Protein AF-A0A2S8XA57-F1 (afdb_monomer_lite)

Foldseek 3Di:
DLVVLLVVLVVCVVVVVQQAPLPFPPSVVCNVPSNVVSVLSNVVSVLVVCVVVQPDPDHDPVVVVVNVVVVVVSVVVVVVVVVSCCCRVVVVVVVVPD

pLDDT: mean 76.12, std 11.11, range [45.0, 90.56]

Sequence (98 aa):
MGLALISISFAGVGFQLFAAPPEEPFSGWFADYPMFEALLIAITGVGACIFPFFLKENPNSKLVNTLKYLWIIVGVVFVGFGVLNYFTHIGLIVPTIK

Secondary structure (DSSP, 8-state):
-HHHHHHHHHHHHHTTTT---TTSTTGGGGTT-HHHHHHHHHHHHHHHHHGGGG--SS--HHHHHHHHHHHHHHHHHHHHHHHHHIIIIITTTTTT--

Structure (mmCIF, N/CA/C/O backbone):
data_AF-A0A2S8XA57-F1
#
_entry.id   AF-A0A2S8XA57-F1
#
loop_
_atom_site.group_PDB
_atom_site.id
_atom_site.type_symbol
_atom_site.label_atom_id
_atom_site.label_alt_id
_atom_site.label_comp_id
_atom_site.label_asym_id
_atom_site.label_entity_id
_atom_site.label_seq_id
_atom_site.pdbx_PDB_ins_code
_atom_site.Cartn_x
_atom_site.Cartn_y
_atom_site.Cartn_z
_atom_site.occupancy
_atom_site.B_iso_or_equiv
_atom_site.auth_seq_id
_atom_site.auth_comp_id
_atom_site.auth_asym_id
_atom_site.auth_atom_id
_atom_site.pdbx_PDB_model_num
ATOM 1 N N . MET A 1 1 ? 2.711 -7.139 9.548 1.00 77.06 1 MET A N 1
ATOM 2 C CA . MET A 1 1 ? 2.352 -6.662 8.193 1.00 77.06 1 MET A CA 1
ATOM 3 C C . MET A 1 1 ? 2.508 -5.155 8.024 1.00 77.06 1 MET A C 1
ATOM 5 O O . MET A 1 1 ? 3.241 -4.776 7.128 1.00 77.06 1 MET A O 1
ATOM 9 N N . GLY A 1 2 ? 1.923 -4.294 8.871 1.00 81.50 2 GLY A N 1
ATOM 10 C CA . GLY A 1 2 ? 2.033 -2.832 8.691 1.00 81.50 2 GLY A CA 1
ATOM 11 C C . GLY A 1 2 ? 3.464 -2.279 8.675 1.00 81.50 2 GLY A C 1
ATOM 12 O O . GLY A 1 2 ? 3.841 -1.592 7.733 1.00 81.50 2 GLY A O 1
ATOM 13 N N . LEU A 1 3 ? 4.302 -2.681 9.638 1.00 80.12 3 LEU A N 1
ATOM 14 C CA . LEU A 1 3 ? 5.724 -2.309 9.650 1.00 80.12 3 LEU A CA 1
ATOM 15 C C . LEU A 1 3 ? 6.479 -2.824 8.417 1.00 80.12 3 LEU A C 1
ATOM 17 O O . LEU A 1 3 ? 7.309 -2.107 7.881 1.00 80.12 3 LEU A O 1
ATOM 21 N N . ALA A 1 4 ? 6.150 -4.023 7.925 1.00 82.19 4 ALA A N 1
ATOM 22 C CA . ALA A 1 4 ? 6.770 -4.580 6.722 1.00 82.19 4 ALA A CA 1
ATOM 23 C C . ALA A 1 4 ? 6.421 -3.767 5.463 1.00 82.19 4 ALA A C 1
ATOM 25 O O . ALA A 1 4 ? 7.294 -3.529 4.637 1.00 82.19 4 ALA A O 1
ATOM 26 N N . LEU A 1 5 ? 5.175 -3.292 5.342 1.00 84.81 5 LEU A N 1
ATOM 27 C CA . LEU A 1 5 ? 4.757 -2.404 4.250 1.00 84.81 5 LEU A CA 1
ATOM 28 C C . LEU A 1 5 ? 5.481 -1.054 4.322 1.00 84.81 5 LEU A C 1
ATOM 30 O O . LEU A 1 5 ? 5.978 -0.568 3.311 1.00 84.81 5 LEU A O 1
ATOM 34 N N . ILE A 1 6 ? 5.615 -0.483 5.522 1.00 83.69 6 ILE A N 1
ATOM 35 C CA . ILE A 1 6 ? 6.390 0.748 5.729 1.00 83.69 6 ILE A CA 1
ATOM 36 C C . ILE A 1 6 ? 7.856 0.527 5.323 1.00 83.69 6 ILE A C 1
ATOM 38 O O . ILE A 1 6 ? 8.401 1.313 4.553 1.00 83.69 6 ILE A O 1
ATOM 42 N N . SER A 1 7 ? 8.483 -0.563 5.774 1.00 82.94 7 SER A N 1
ATOM 43 C CA . SER A 1 7 ? 9.862 -0.908 5.407 1.00 82.94 7 SER A CA 1
ATOM 44 C C . SER A 1 7 ? 10.043 -1.110 3.899 1.00 82.94 7 SER A C 1
ATOM 46 O O . SER A 1 7 ? 11.031 -0.632 3.351 1.00 82.94 7 SER A O 1
ATOM 48 N N . ILE A 1 8 ? 9.094 -1.765 3.219 1.00 82.12 8 ILE A N 1
ATOM 49 C CA . ILE A 1 8 ? 9.116 -1.952 1.758 1.00 82.12 8 ILE A CA 1
ATOM 50 C C . ILE A 1 8 ? 8.971 -0.622 1.019 1.00 82.12 8 ILE A C 1
ATOM 52 O O . ILE A 1 8 ? 9.635 -0.431 0.009 1.00 82.12 8 ILE A O 1
ATOM 56 N N . SER A 1 9 ? 8.161 0.314 1.519 1.00 82.88 9 SER A N 1
ATOM 57 C CA . SER A 1 9 ? 8.056 1.652 0.929 1.00 82.88 9 SER A CA 1
ATOM 58 C C . SER A 1 9 ? 9.394 2.400 0.987 1.00 82.88 9 SER A C 1
ATOM 60 O O . SER A 1 9 ? 9.881 2.864 -0.043 1.00 82.88 9 SER A O 1
ATOM 62 N N . PHE A 1 10 ? 10.056 2.428 2.152 1.00 82.06 10 PHE A N 1
ATOM 63 C CA . PHE A 1 10 ? 11.389 3.030 2.278 1.00 82.06 10 PHE A CA 1
ATOM 64 C C . PHE A 1 10 ? 12.438 2.329 1.409 1.00 82.06 10 PHE A C 1
ATOM 66 O O . PHE A 1 10 ? 13.228 2.999 0.745 1.00 82.06 10 PHE A O 1
ATOM 73 N N . ALA A 1 11 ? 12.435 0.995 1.382 1.00 80.50 11 ALA A N 1
ATOM 74 C CA . ALA A 1 11 ? 13.333 0.227 0.528 1.00 80.50 11 ALA A CA 1
ATOM 75 C C . ALA A 1 11 ? 13.070 0.499 -0.960 1.00 80.50 11 ALA A C 1
ATOM 77 O O . ALA A 1 11 ? 14.013 0.662 -1.725 1.00 80.50 11 ALA A O 1
ATOM 78 N N . GLY A 1 12 ? 11.808 0.603 -1.374 1.00 75.62 12 GLY A N 1
ATOM 79 C CA . GLY A 1 12 ? 11.452 0.841 -2.766 1.00 75.62 12 GLY A CA 1
ATOM 80 C C . GLY A 1 12 ? 11.801 2.243 -3.256 1.00 75.62 12 GLY A C 1
ATOM 81 O O . GLY A 1 12 ? 12.194 2.385 -4.409 1.00 75.62 12 GLY A O 1
ATOM 82 N N . VAL A 1 13 ? 11.787 3.255 -2.381 1.00 78.62 13 VAL A N 1
ATOM 83 C CA . VAL A 1 13 ? 12.360 4.575 -2.699 1.00 78.62 13 VAL A CA 1
ATOM 84 C C . VAL A 1 13 ? 13.888 4.511 -2.745 1.00 78.62 13 VAL A C 1
ATOM 86 O O . VAL A 1 13 ? 14.491 4.993 -3.699 1.00 78.62 13 VAL A O 1
ATOM 89 N N . GLY A 1 14 ? 14.523 3.904 -1.736 1.00 76.38 14 GLY A N 1
ATOM 90 C CA . GLY A 1 14 ? 15.984 3.875 -1.611 1.00 76.38 14 GLY A CA 1
ATOM 91 C C . GLY A 1 14 ? 16.692 3.082 -2.713 1.00 76.38 14 GLY A C 1
ATOM 92 O O . GLY A 1 14 ? 17.742 3.501 -3.187 1.00 76.38 14 GLY A O 1
ATOM 93 N N . PHE A 1 15 ? 16.104 1.966 -3.142 1.00 75.94 15 PHE A N 1
ATOM 94 C CA . PHE A 1 15 ? 16.626 1.106 -4.208 1.00 75.94 15 PHE A CA 1
ATOM 95 C C . PHE A 1 15 ? 15.924 1.323 -5.557 1.00 75.94 15 PHE A C 1
ATOM 97 O O . PHE A 1 15 ? 16.167 0.560 -6.485 1.00 75.94 15 PHE A O 1
ATOM 104 N N . GLN A 1 16 ? 15.050 2.333 -5.664 1.00 68.62 16 GLN A N 1
ATOM 105 C CA . GLN A 1 16 ? 14.266 2.632 -6.871 1.00 68.62 16 GLN A CA 1
ATOM 106 C C . GLN A 1 16 ? 13.495 1.414 -7.421 1.00 68.62 16 GLN A C 1
ATOM 108 O O . GLN A 1 16 ? 13.323 1.266 -8.625 1.00 68.62 16 GLN A O 1
ATOM 113 N N . LEU A 1 17 ? 12.988 0.546 -6.537 1.00 65.62 17 LEU A N 1
ATOM 114 C CA . LEU A 1 17 ? 12.280 -0.689 -6.918 1.00 65.62 17 LEU A CA 1
ATOM 115 C C . LEU A 1 17 ? 10.920 -0.425 -7.582 1.00 65.62 17 LEU A C 1
ATOM 117 O O . LEU A 1 17 ? 10.354 -1.335 -8.172 1.00 65.62 17 LEU A O 1
ATOM 121 N N . PHE A 1 18 ? 10.401 0.799 -7.459 1.00 65.75 18 PHE A N 1
ATOM 122 C CA . PHE A 1 18 ? 9.161 1.257 -8.098 1.00 65.75 18 PHE A CA 1
ATOM 123 C C . PHE A 1 18 ? 9.415 2.063 -9.381 1.00 65.75 18 PHE A C 1
ATOM 125 O O . PHE A 1 18 ? 8.477 2.556 -9.999 1.00 65.75 18 PHE A O 1
ATOM 132 N N . ALA A 1 19 ? 10.679 2.261 -9.771 1.00 63.22 19 ALA A N 1
ATOM 133 C CA . ALA A 1 19 ? 11.005 2.934 -11.020 1.00 63.22 19 ALA A CA 1
ATOM 134 C C . ALA A 1 19 ? 10.845 1.934 -12.171 1.00 63.22 19 ALA A C 1
ATOM 136 O O . ALA A 1 19 ? 11.757 1.169 -12.485 1.00 63.22 19 ALA A O 1
ATOM 137 N N . ALA A 1 20 ? 9.657 1.916 -12.766 1.00 64.62 20 ALA A N 1
ATOM 138 C CA . ALA A 1 20 ? 9.389 1.109 -13.944 1.00 64.62 20 ALA A CA 1
ATOM 139 C C . ALA A 1 20 ? 10.044 1.722 -15.198 1.00 64.62 20 ALA A C 1
ATOM 141 O O . ALA A 1 20 ? 10.050 2.949 -15.343 1.00 64.62 20 ALA A O 1
ATOM 142 N N . PRO A 1 21 ? 10.578 0.902 -16.124 1.00 62.91 21 PRO A N 1
ATOM 143 C CA . PRO A 1 21 ? 11.033 1.374 -17.426 1.00 62.91 21 PRO A CA 1
ATOM 144 C C . PRO A 1 21 ? 9.892 2.070 -18.193 1.00 62.91 21 PRO A C 1
ATOM 146 O O . PRO A 1 21 ? 8.761 1.570 -18.182 1.00 62.91 21 PRO A O 1
ATOM 149 N N . PRO A 1 22 ? 10.151 3.190 -18.894 1.00 62.78 22 PRO A N 1
ATOM 150 C CA . PRO A 1 22 ? 9.131 3.906 -19.666 1.00 62.78 22 PRO A CA 1
ATOM 151 C C . PRO A 1 22 ? 8.452 3.048 -20.741 1.00 62.78 22 PRO A C 1
ATOM 153 O O . PRO A 1 22 ? 7.345 3.361 -21.174 1.00 62.78 22 PRO A O 1
ATOM 156 N N . GLU A 1 23 ? 9.108 1.972 -21.188 1.00 65.50 23 GLU A N 1
ATOM 157 C CA . GLU A 1 23 ? 8.572 1.043 -22.181 1.00 65.50 23 GLU A CA 1
ATOM 158 C C . GLU A 1 23 ? 7.432 0.154 -21.647 1.00 65.50 23 GLU A C 1
ATOM 160 O O . GLU A 1 23 ? 6.776 -0.535 -22.434 1.00 65.50 23 GLU A O 1
ATOM 165 N N . GLU A 1 24 ? 7.161 0.148 -20.336 1.00 63.19 24 GLU A N 1
ATOM 166 C CA . GLU A 1 24 ? 6.087 -0.665 -19.769 1.00 63.19 24 GLU A CA 1
ATOM 167 C C . GLU A 1 24 ? 4.698 -0.024 -19.984 1.00 63.19 24 GLU A C 1
ATOM 169 O O . GLU A 1 24 ? 4.484 1.143 -19.652 1.00 63.19 24 GLU A O 1
ATOM 174 N N . PRO A 1 25 ? 3.698 -0.784 -20.474 1.00 60.22 25 PRO A N 1
ATOM 175 C CA . PRO A 1 25 ? 2.440 -0.229 -20.986 1.00 60.22 25 PRO A CA 1
ATOM 176 C C . PRO A 1 25 ? 1.554 0.499 -19.955 1.00 60.22 25 PRO A C 1
ATOM 178 O O . PRO A 1 25 ? 0.652 1.223 -20.369 1.00 60.22 25 PRO A O 1
ATOM 181 N N . PHE A 1 26 ? 1.785 0.322 -18.645 1.00 60.78 26 PHE A N 1
ATOM 182 C CA . PHE A 1 26 ? 1.011 0.972 -17.570 1.00 60.78 26 PHE A CA 1
ATOM 183 C C . PHE A 1 26 ? 1.875 1.553 -16.448 1.00 60.78 26 PHE A C 1
ATOM 185 O O . PHE A 1 26 ? 1.704 2.708 -16.069 1.00 60.78 26 PHE A O 1
ATOM 192 N N . SER A 1 27 ? 2.809 0.774 -15.917 1.00 60.03 27 SER A N 1
ATOM 193 C CA . SER A 1 27 ? 3.783 1.209 -14.908 1.00 60.03 27 SER A CA 1
ATOM 194 C C . SER A 1 27 ? 4.739 2.274 -15.460 1.00 60.03 27 SER A C 1
ATOM 196 O O . SER A 1 27 ? 5.111 3.190 -14.732 1.00 60.03 27 SER A O 1
ATOM 198 N N . GLY A 1 28 ? 5.011 2.261 -16.771 1.00 59.28 28 GLY A N 1
ATOM 199 C CA . GLY A 1 28 ? 5.748 3.316 -17.470 1.00 59.28 28 GLY A CA 1
ATOM 200 C C . GLY A 1 28 ? 5.072 4.694 -17.410 1.00 59.28 28 GLY A C 1
ATOM 201 O O . GLY A 1 28 ? 5.758 5.711 -17.418 1.00 59.28 28 GLY A O 1
ATOM 202 N N . TRP A 1 29 ? 3.741 4.772 -17.260 1.00 65.25 29 TRP A N 1
ATOM 203 C CA . TRP A 1 29 ? 3.040 6.056 -17.063 1.00 65.25 29 TRP A CA 1
ATOM 204 C C . TRP A 1 29 ? 3.276 6.654 -15.674 1.00 65.25 29 TRP A C 1
ATOM 206 O O . TRP A 1 29 ? 3.152 7.863 -15.487 1.00 65.25 29 TRP A O 1
ATOM 216 N N . PHE A 1 30 ? 3.612 5.808 -14.700 1.00 64.38 30 PHE A N 1
ATOM 217 C CA . PHE A 1 30 ? 3.979 6.210 -13.346 1.00 64.38 30 PHE A CA 1
ATOM 218 C C . PHE A 1 30 ? 5.499 6.206 -13.128 1.00 64.38 30 PHE A C 1
ATOM 220 O O . PHE A 1 30 ? 5.942 6.470 -12.011 1.00 64.38 30 PHE A O 1
ATOM 227 N N . ALA A 1 31 ? 6.299 5.998 -14.184 1.00 63.88 31 ALA A N 1
ATOM 228 C CA . ALA A 1 31 ? 7.762 5.999 -14.121 1.00 63.88 31 ALA A CA 1
ATOM 229 C C . ALA A 1 31 ? 8.331 7.326 -13.590 1.00 63.88 31 ALA A C 1
ATOM 231 O O . ALA A 1 31 ? 9.322 7.326 -12.864 1.00 63.88 31 ALA A O 1
ATOM 232 N N . ASP A 1 32 ? 7.660 8.445 -13.884 1.00 65.44 32 ASP A N 1
ATOM 233 C CA . ASP A 1 32 ? 8.024 9.776 -13.382 1.00 65.44 32 ASP A CA 1
ATOM 234 C C . ASP A 1 32 ? 7.563 10.024 -11.931 1.00 65.44 32 ASP A C 1
ATOM 236 O O . ASP A 1 32 ? 7.985 10.989 -11.287 1.00 65.44 32 ASP A O 1
ATOM 240 N N . TYR A 1 33 ? 6.714 9.147 -11.381 1.00 71.56 33 TYR A N 1
ATOM 241 C CA . TYR A 1 33 ? 6.112 9.274 -10.050 1.00 71.56 33 TYR A CA 1
ATOM 242 C C . TYR A 1 33 ? 6.384 8.072 -9.118 1.00 71.56 33 TYR A C 1
ATOM 244 O O . TYR A 1 33 ? 5.469 7.633 -8.415 1.00 71.56 33 TYR A O 1
ATOM 252 N N . PRO A 1 34 ? 7.633 7.584 -8.973 1.00 67.38 34 PRO A N 1
ATOM 253 C CA . PRO A 1 34 ? 7.946 6.424 -8.125 1.00 67.38 34 PRO A CA 1
ATOM 254 C C . PRO A 1 34 ? 7.641 6.673 -6.636 1.00 67.38 34 PRO A C 1
ATOM 256 O O . PRO A 1 34 ? 7.396 5.750 -5.859 1.00 67.38 34 PRO A O 1
ATOM 259 N N . MET A 1 35 ? 7.598 7.944 -6.222 1.00 71.69 35 MET A N 1
ATOM 260 C CA . MET A 1 35 ? 7.232 8.340 -4.860 1.00 71.69 35 MET A CA 1
ATOM 261 C C . MET A 1 35 ? 5.737 8.132 -4.558 1.00 71.69 35 MET A C 1
ATOM 263 O O . MET A 1 35 ? 5.354 8.004 -3.394 1.00 71.69 35 MET A O 1
ATOM 267 N N . PHE A 1 36 ? 4.882 8.100 -5.585 1.00 77.00 36 PHE A N 1
ATOM 268 C CA . PHE A 1 36 ? 3.439 7.927 -5.426 1.00 77.00 36 PHE A CA 1
ATOM 269 C C . PHE A 1 36 ? 3.096 6.512 -4.949 1.00 77.00 36 PHE A C 1
ATOM 271 O O . PHE A 1 36 ? 2.362 6.350 -3.973 1.00 77.00 36 PHE A O 1
ATOM 278 N N . GLU A 1 37 ? 3.695 5.491 -5.564 1.00 72.81 37 GLU A N 1
ATOM 279 C CA . GLU A 1 37 ? 3.524 4.095 -5.144 1.00 72.81 37 GLU A CA 1
ATOM 280 C C . GLU A 1 37 ? 4.051 3.866 -3.727 1.00 72.81 37 GLU A C 1
ATOM 282 O O . GLU A 1 37 ? 3.370 3.279 -2.879 1.00 72.81 37 GLU A O 1
ATOM 287 N N . ALA A 1 38 ? 5.230 4.422 -3.431 1.00 80.31 38 ALA A N 1
ATOM 288 C CA . ALA A 1 38 ? 5.815 4.357 -2.102 1.00 80.31 38 ALA A CA 1
ATOM 289 C C . ALA A 1 38 ? 4.888 4.962 -1.035 1.00 80.31 38 ALA A C 1
ATOM 291 O O . ALA A 1 38 ? 4.718 4.378 0.041 1.00 80.31 38 ALA A O 1
ATOM 292 N N . LEU A 1 39 ? 4.249 6.098 -1.327 1.00 82.75 39 LEU A N 1
ATOM 293 C CA . LEU A 1 39 ? 3.312 6.751 -0.416 1.00 82.75 39 LEU A CA 1
ATOM 294 C C .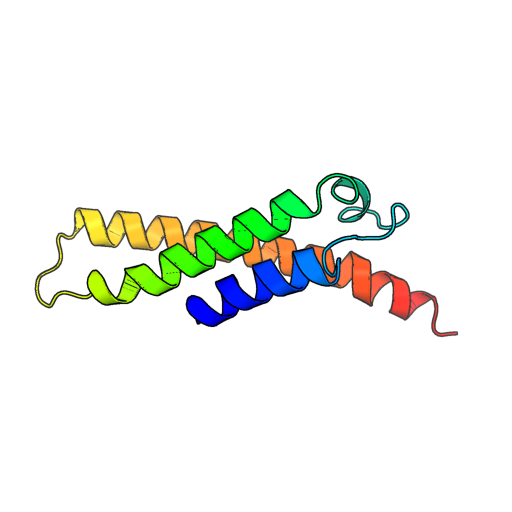 LEU A 1 39 ? 2.061 5.894 -0.167 1.00 82.75 39 LEU A C 1
ATOM 296 O O . LEU A 1 39 ? 1.640 5.750 0.983 1.00 82.75 39 LEU A O 1
ATOM 300 N N . LEU A 1 40 ? 1.490 5.282 -1.209 1.00 82.75 40 LEU A N 1
ATOM 301 C CA . LEU A 1 40 ? 0.320 4.405 -1.081 1.00 82.75 40 LEU A CA 1
ATOM 302 C C . LEU A 1 40 ? 0.614 3.184 -0.198 1.00 82.75 40 LEU A C 1
ATOM 304 O O . LEU A 1 40 ? -0.180 2.838 0.686 1.00 82.75 40 LEU A O 1
ATOM 308 N N . ILE A 1 41 ? 1.780 2.563 -0.389 1.00 84.12 41 ILE A N 1
ATOM 309 C CA . ILE A 1 41 ? 2.224 1.418 0.414 1.00 84.12 41 ILE A CA 1
ATOM 310 C C . ILE A 1 41 ? 2.482 1.846 1.867 1.00 84.12 41 ILE A C 1
ATOM 312 O O . ILE A 1 41 ? 2.046 1.158 2.794 1.00 84.12 41 ILE A O 1
ATOM 316 N N . ALA A 1 42 ? 3.119 3.001 2.087 1.00 85.12 42 ALA A N 1
ATOM 317 C CA . ALA A 1 42 ? 3.386 3.528 3.426 1.00 85.12 42 ALA A CA 1
ATOM 318 C C . ALA A 1 42 ? 2.096 3.837 4.199 1.00 85.12 42 ALA A C 1
ATOM 320 O O . ALA A 1 42 ? 1.955 3.407 5.344 1.00 85.12 42 ALA A O 1
ATOM 321 N N . ILE A 1 43 ? 1.132 4.526 3.577 1.00 86.44 43 ILE A N 1
ATOM 322 C CA . ILE A 1 43 ? -0.165 4.849 4.196 1.00 86.44 43 ILE A CA 1
ATOM 323 C C . ILE A 1 43 ? -0.926 3.565 4.541 1.00 86.44 43 ILE A C 1
ATOM 325 O O . ILE A 1 43 ? -1.478 3.445 5.637 1.00 86.44 43 ILE A O 1
ATOM 329 N N . THR A 1 44 ? -0.902 2.571 3.650 1.00 88.62 44 THR A N 1
ATOM 330 C CA . THR A 1 44 ? -1.504 1.254 3.910 1.00 88.62 44 THR A CA 1
ATOM 331 C C . THR A 1 44 ? -0.817 0.551 5.084 1.00 88.62 44 THR A C 1
ATOM 333 O O . THR A 1 44 ? -1.480 -0.031 5.946 1.00 88.62 44 THR A O 1
ATOM 336 N N . GLY A 1 45 ? 0.511 0.658 5.176 1.00 86.62 45 GLY A N 1
ATOM 337 C CA . GLY A 1 45 ? 1.295 0.155 6.298 1.00 86.62 45 GLY A CA 1
ATOM 338 C C . GLY A 1 45 ? 0.956 0.829 7.629 1.00 86.62 45 GLY A C 1
ATOM 339 O O . GLY A 1 45 ? 0.756 0.135 8.628 1.00 86.62 45 GLY A O 1
ATOM 340 N N . VAL A 1 46 ? 0.797 2.156 7.640 1.00 87.94 46 VAL A N 1
ATOM 341 C CA . VAL A 1 46 ? 0.333 2.920 8.811 1.00 87.94 46 VAL A CA 1
ATOM 342 C C . VAL A 1 46 ? -1.070 2.470 9.223 1.00 87.94 46 VAL A C 1
ATOM 344 O O . VAL A 1 46 ? -1.292 2.163 10.395 1.00 87.94 46 VAL A O 1
ATOM 347 N N . GLY A 1 47 ? -1.993 2.330 8.267 1.00 85.38 47 GLY A N 1
ATOM 348 C CA . GLY A 1 47 ? -3.335 1.800 8.514 1.00 85.38 47 GLY A CA 1
ATOM 349 C C . GLY A 1 47 ? -3.312 0.405 9.146 1.00 85.38 47 GLY A C 1
ATOM 350 O O . GLY A 1 47 ? -4.008 0.158 10.130 1.00 85.38 47 GLY A O 1
ATOM 351 N N . ALA A 1 48 ? -2.455 -0.491 8.650 1.00 87.50 48 ALA A N 1
ATOM 352 C CA . ALA A 1 48 ? -2.282 -1.836 9.200 1.00 87.50 48 ALA A CA 1
ATOM 353 C C . ALA A 1 48 ? -1.651 -1.844 10.605 1.00 87.50 48 ALA A C 1
ATOM 355 O O . ALA A 1 48 ? -1.988 -2.708 11.412 1.00 87.50 48 ALA A O 1
ATOM 356 N N . CYS A 1 49 ? -0.749 -0.907 10.916 1.00 86.38 49 CYS A N 1
ATOM 357 C CA . CYS A 1 49 ? -0.190 -0.751 12.265 1.00 86.38 49 CYS A CA 1
ATOM 358 C C . CYS A 1 49 ? -1.234 -0.248 13.263 1.00 86.38 49 CYS A C 1
ATOM 360 O O . CYS A 1 49 ? -1.230 -0.659 14.419 1.00 86.38 49 CYS A O 1
ATOM 362 N N . ILE A 1 50 ? -2.128 0.631 12.813 1.00 85.25 50 ILE A N 1
ATOM 363 C CA . ILE A 1 50 ? -3.159 1.240 13.650 1.00 85.25 50 ILE A CA 1
ATOM 364 C C . ILE A 1 50 ? -4.366 0.297 13.843 1.00 85.25 50 ILE A C 1
ATOM 366 O O . ILE A 1 50 ? -5.000 0.313 14.897 1.00 85.25 50 ILE A O 1
ATOM 370 N N . PHE A 1 51 ? -4.661 -0.566 12.865 1.00 84.50 51 PHE A N 1
ATOM 371 C CA . PHE A 1 51 ? -5.777 -1.521 12.887 1.00 84.50 51 PHE A CA 1
ATOM 372 C C . PHE A 1 51 ? -5.945 -2.336 14.189 1.00 84.50 51 PHE A C 1
ATOM 374 O O . PHE A 1 51 ? -7.063 -2.361 14.708 1.00 84.50 51 PHE A O 1
ATOM 381 N N . PRO A 1 52 ? -4.903 -2.967 14.773 1.00 83.12 52 PRO A N 1
ATOM 382 C CA . PRO A 1 52 ? -5.066 -3.751 15.998 1.00 83.12 52 PRO A CA 1
ATOM 383 C C . PRO A 1 52 ? -5.551 -2.932 17.200 1.00 83.12 52 PRO A C 1
ATOM 385 O O . PRO A 1 52 ? -6.268 -3.461 18.043 1.00 83.12 52 PRO A O 1
ATOM 388 N N . PHE A 1 53 ? -5.251 -1.632 17.261 1.00 81.31 53 PHE A N 1
ATOM 389 C CA . PHE A 1 53 ? -5.716 -0.756 18.345 1.00 81.31 53 PHE A CA 1
ATOM 390 C C . PHE A 1 53 ? -7.222 -0.450 18.272 1.00 81.31 53 PHE A C 1
ATOM 392 O O . PHE A 1 53 ? -7.808 0.051 19.235 1.00 81.31 53 PHE A O 1
ATOM 399 N N . PHE A 1 54 ? -7.862 -0.768 17.145 1.00 79.81 54 PHE A N 1
ATOM 400 C CA . PHE A 1 54 ? -9.301 -0.620 16.939 1.00 79.81 54 PHE A CA 1
ATOM 401 C C . PHE A 1 54 ? -10.097 -1.915 17.180 1.00 79.81 54 PHE A C 1
ATOM 403 O O . PHE A 1 54 ? -11.329 -1.872 17.171 1.00 79.81 54 PHE A O 1
ATOM 410 N N . LEU A 1 55 ? -9.429 -3.041 17.462 1.00 80.31 55 LEU A N 1
ATOM 411 C CA . LEU A 1 55 ? -10.068 -4.299 17.862 1.00 80.31 55 LEU A CA 1
ATOM 412 C C . LEU A 1 55 ? -10.473 -4.231 19.345 1.00 80.31 55 LEU A C 1
ATOM 414 O O . LEU A 1 55 ? -9.724 -4.628 20.232 1.00 80.31 55 LEU A O 1
ATOM 418 N N . LYS A 1 56 ? -11.664 -3.686 19.618 1.00 82.75 56 LYS A N 1
ATOM 419 C CA . LYS A 1 56 ? -12.289 -3.665 20.954 1.00 82.75 56 LYS A CA 1
ATOM 420 C C . LYS A 1 56 ? -13.400 -4.713 21.037 1.00 82.75 56 LYS A C 1
ATOM 422 O O . LYS A 1 56 ? -14.042 -4.975 20.027 1.00 82.75 56 LYS A O 1
ATOM 427 N N . GLU A 1 57 ? -13.673 -5.245 22.231 1.00 77.00 57 GLU A N 1
ATOM 428 C CA . GLU A 1 57 ? -14.749 -6.233 22.465 1.00 77.00 57 GLU A CA 1
ATOM 429 C C . GLU A 1 57 ? -16.152 -5.684 22.156 1.00 77.00 57 GLU A C 1
ATOM 431 O O . GLU A 1 57 ? -16.988 -6.401 21.617 1.00 77.00 57 GLU A O 1
ATOM 436 N N . ASN A 1 58 ? -16.393 -4.394 22.421 1.00 83.25 58 ASN A N 1
ATOM 437 C CA . ASN A 1 58 ? -17.630 -3.685 22.071 1.00 83.25 58 ASN A CA 1
ATOM 438 C C . ASN A 1 58 ? -17.334 -2.505 21.130 1.00 83.25 58 ASN A C 1
ATOM 440 O O . ASN A 1 58 ? -17.298 -1.347 21.562 1.00 83.25 58 ASN A O 1
ATOM 444 N N . PRO A 1 59 ? -17.051 -2.764 19.844 1.00 82.06 59 PRO A N 1
ATOM 445 C CA . PRO A 1 59 ? -16.675 -1.719 18.913 1.00 82.06 59 PRO A CA 1
ATOM 446 C C . PRO A 1 59 ? -17.917 -0.991 18.382 1.00 82.06 59 PRO A C 1
ATOM 448 O O . PRO A 1 59 ? -18.985 -1.571 18.186 1.00 82.06 59 PRO A O 1
ATOM 451 N N . ASN A 1 60 ? -17.780 0.307 18.106 1.00 86.38 60 ASN A N 1
ATOM 452 C CA . ASN A 1 60 ? -18.848 1.076 17.474 1.00 86.38 60 ASN A CA 1
ATOM 453 C C . ASN A 1 60 ? -19.132 0.509 16.071 1.00 86.38 60 ASN A C 1
ATOM 455 O O . ASN A 1 60 ? -18.276 0.577 15.189 1.00 86.38 60 ASN A O 1
ATOM 459 N N . SER A 1 61 ? -20.344 -0.010 15.857 1.00 84.75 61 SER A N 1
ATOM 460 C CA . SER A 1 61 ? -20.742 -0.679 14.611 1.00 84.75 61 SER A CA 1
ATOM 461 C C . SER A 1 61 ? -20.561 0.201 13.363 1.00 84.75 61 SER A C 1
ATOM 463 O O . SER A 1 61 ?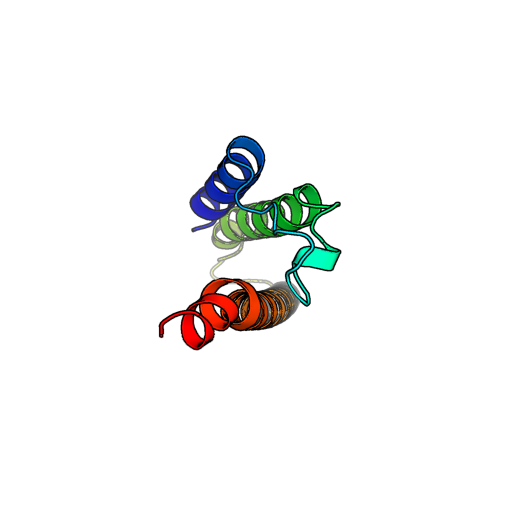 -20.154 -0.291 12.309 1.00 84.75 61 SER A O 1
ATOM 465 N N . LYS A 1 62 ? -20.753 1.527 13.481 1.00 86.88 62 LYS A N 1
ATOM 466 C CA . LYS A 1 62 ? -20.485 2.467 12.378 1.00 86.88 62 LYS A CA 1
ATOM 467 C C . LYS A 1 62 ? -18.997 2.519 12.031 1.00 86.88 62 LYS A C 1
ATOM 469 O O . LYS A 1 62 ? -18.651 2.449 10.859 1.00 86.88 62 LYS A O 1
ATOM 474 N N . LEU A 1 63 ? -18.127 2.595 13.040 1.00 84.56 63 LEU A N 1
ATOM 475 C CA . LEU A 1 63 ? -16.674 2.646 12.852 1.00 84.56 63 LEU A CA 1
ATOM 476 C C . LEU A 1 63 ? -16.149 1.353 12.212 1.00 84.56 63 LEU A C 1
ATOM 478 O O . LEU A 1 63 ? -15.346 1.412 11.284 1.00 84.56 63 LEU A O 1
ATOM 482 N N . VAL A 1 64 ? -16.654 0.197 12.652 1.00 86.56 64 VAL A N 1
ATOM 483 C CA . VAL A 1 64 ? -16.300 -1.109 12.071 1.00 86.56 64 VAL A CA 1
ATOM 484 C C . VAL A 1 64 ? -16.722 -1.195 10.608 1.00 86.56 64 VAL A C 1
ATOM 486 O O . VAL A 1 64 ? -15.918 -1.601 9.774 1.00 86.56 64 VAL A O 1
ATOM 489 N N . ASN A 1 65 ? -17.946 -0.776 10.270 1.00 87.19 65 ASN A N 1
ATOM 490 C CA . ASN A 1 65 ? -18.406 -0.777 8.881 1.00 87.19 65 ASN A CA 1
ATOM 491 C C . ASN A 1 65 ? -17.569 0.158 7.999 1.00 87.19 65 ASN A C 1
ATOM 493 O O . ASN A 1 65 ? -17.174 -0.244 6.907 1.00 87.19 65 ASN A O 1
ATOM 497 N N . THR A 1 66 ? -17.237 1.363 8.470 1.00 87.94 66 THR A N 1
ATOM 498 C CA . THR A 1 66 ? -16.360 2.286 7.733 1.00 87.94 66 THR A CA 1
ATOM 499 C C . THR A 1 66 ? -14.981 1.674 7.492 1.00 87.94 66 THR A C 1
ATOM 501 O O . THR A 1 66 ? -14.510 1.658 6.357 1.00 87.94 66 THR A O 1
ATOM 504 N N . LEU A 1 67 ? -14.350 1.118 8.534 1.00 86.62 67 LEU A N 1
ATOM 505 C CA . LEU A 1 67 ? -13.047 0.459 8.414 1.00 86.62 67 LEU A CA 1
ATOM 506 C C . LEU A 1 67 ? -13.105 -0.734 7.458 1.00 86.62 67 LEU A C 1
ATOM 508 O O . LEU A 1 67 ? -12.219 -0.886 6.624 1.00 86.62 67 LEU A O 1
ATOM 512 N N . LYS A 1 68 ? -14.164 -1.547 7.531 1.00 86.56 68 LYS A N 1
ATOM 513 C CA . LYS A 1 68 ? -14.391 -2.673 6.618 1.00 86.56 68 LYS A CA 1
ATOM 514 C C . LYS A 1 68 ? -14.411 -2.212 5.161 1.00 86.56 68 LYS A C 1
ATOM 516 O O . LYS A 1 68 ? -13.707 -2.795 4.343 1.00 86.56 68 LYS A O 1
ATOM 521 N N . TYR A 1 69 ? -15.188 -1.179 4.830 1.00 90.38 69 TYR A N 1
ATOM 522 C CA . TYR A 1 69 ? -15.258 -0.680 3.453 1.00 90.38 69 TYR A CA 1
ATOM 523 C C . TYR A 1 69 ? -13.931 -0.085 2.982 1.00 90.38 69 TYR A C 1
ATOM 525 O O . TYR A 1 69 ? -13.515 -0.376 1.864 1.00 90.38 69 TYR A O 1
ATOM 533 N N . LEU A 1 70 ? -13.231 0.673 3.832 1.00 87.75 70 LEU A N 1
ATOM 534 C CA . LEU A 1 70 ? -11.902 1.199 3.507 1.00 87.75 70 LEU A CA 1
ATOM 535 C C . LEU A 1 70 ? -10.912 0.071 3.191 1.00 87.75 70 LEU A C 1
ATOM 537 O O . LEU A 1 70 ? -10.231 0.127 2.172 1.00 87.75 70 LEU A O 1
ATOM 541 N N . TRP A 1 71 ? -10.883 -0.986 4.006 1.00 88.50 71 TRP A N 1
ATOM 542 C CA . TRP A 1 71 ? -10.018 -2.142 3.763 1.00 88.50 71 TRP A CA 1
ATOM 543 C C . TRP A 1 71 ? -10.386 -2.916 2.496 1.00 88.50 71 TRP A C 1
ATOM 545 O O . TRP A 1 71 ? -9.487 -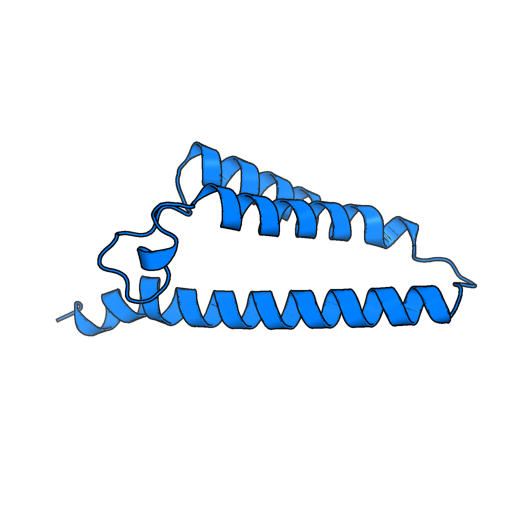3.360 1.786 1.00 88.50 71 TRP A O 1
ATOM 555 N N . ILE A 1 72 ? -11.678 -3.046 2.178 1.00 90.56 72 ILE A N 1
ATOM 556 C CA . ILE A 1 72 ? -12.122 -3.662 0.918 1.00 90.56 72 ILE A CA 1
ATOM 557 C C . ILE A 1 72 ? -11.638 -2.837 -0.277 1.00 90.56 72 ILE A C 1
ATOM 559 O O . ILE A 1 72 ? -11.076 -3.406 -1.208 1.00 90.56 72 ILE A O 1
ATOM 563 N N . ILE A 1 73 ? -11.813 -1.513 -0.247 1.00 88.44 73 ILE A N 1
ATOM 564 C CA . ILE A 1 73 ? -11.382 -0.623 -1.335 1.00 88.44 73 ILE A CA 1
ATOM 565 C C . ILE A 1 73 ? -9.870 -0.731 -1.539 1.00 88.44 73 ILE A C 1
ATOM 567 O O . ILE A 1 73 ? -9.422 -0.960 -2.660 1.00 88.44 73 ILE A O 1
ATOM 571 N N . VAL A 1 74 ? -9.088 -0.638 -0.460 1.00 87.75 74 VAL A N 1
ATOM 572 C CA . VAL A 1 74 ? -7.627 -0.796 -0.516 1.00 87.75 74 VAL A CA 1
ATOM 573 C C . VAL A 1 74 ? -7.253 -2.167 -1.081 1.00 87.75 74 VAL A C 1
ATOM 575 O O . VAL A 1 74 ? -6.416 -2.247 -1.973 1.00 87.75 74 VAL A O 1
ATOM 578 N N . GLY A 1 75 ? -7.905 -3.241 -0.627 1.00 86.12 75 GLY A N 1
ATOM 579 C CA . GLY A 1 75 ? -7.670 -4.592 -1.136 1.00 86.12 75 GLY A CA 1
ATOM 580 C C . GLY A 1 75 ? -7.935 -4.720 -2.638 1.00 86.12 75 GLY A C 1
ATOM 581 O O . GLY A 1 75 ? -7.106 -5.271 -3.356 1.00 86.12 75 GLY A O 1
ATOM 582 N N . VAL A 1 76 ? -9.044 -4.162 -3.132 1.00 89.06 76 VAL A N 1
ATOM 583 C CA . VAL A 1 76 ? -9.376 -4.155 -4.567 1.00 89.06 76 VAL A CA 1
ATOM 584 C C . VAL A 1 76 ? -8.329 -3.384 -5.373 1.00 89.06 76 VAL A C 1
ATOM 586 O O . VAL A 1 76 ? -7.885 -3.872 -6.411 1.00 89.06 76 VAL A O 1
ATOM 589 N N . VAL A 1 77 ? -7.890 -2.221 -4.884 1.00 85.62 77 VAL A N 1
ATOM 590 C CA . VAL A 1 77 ? -6.836 -1.426 -5.534 1.00 85.62 77 VAL A CA 1
ATOM 591 C C . VAL A 1 77 ? -5.517 -2.200 -5.587 1.00 85.62 77 VAL A C 1
ATOM 593 O O . VAL A 1 77 ? -4.899 -2.260 -6.646 1.00 85.62 77 VAL A O 1
ATOM 596 N N . PHE A 1 78 ? -5.110 -2.854 -4.494 1.00 83.75 78 PHE A N 1
ATOM 597 C CA . PHE A 1 78 ? -3.887 -3.666 -4.456 1.00 83.75 78 PHE A CA 1
ATOM 598 C C . PHE A 1 78 ? -3.952 -4.883 -5.380 1.00 83.75 78 PHE A C 1
ATOM 600 O O . PHE A 1 78 ? -2.953 -5.214 -6.014 1.00 83.75 78 PHE A O 1
ATOM 607 N N . VAL A 1 79 ? -5.109 -5.542 -5.487 1.00 86.31 79 VAL A N 1
ATOM 608 C CA . VAL A 1 79 ? -5.303 -6.637 -6.448 1.00 86.31 79 VAL A CA 1
ATOM 609 C C . VAL A 1 79 ? -5.174 -6.112 -7.874 1.00 86.31 79 VAL A C 1
ATOM 611 O O . VAL A 1 79 ? -4.434 -6.695 -8.659 1.00 86.31 79 VAL A O 1
ATOM 614 N N . GLY A 1 80 ? -5.832 -4.996 -8.201 1.00 83.56 80 GLY A N 1
ATOM 615 C CA . GLY A 1 80 ? -5.706 -4.359 -9.514 1.00 83.56 80 GLY A CA 1
ATOM 616 C C . GLY A 1 80 ? -4.258 -3.997 -9.841 1.00 83.56 80 GLY A C 1
ATOM 617 O O . GLY A 1 80 ? -3.758 -4.359 -10.901 1.00 83.56 80 GLY A O 1
ATOM 618 N N . PHE A 1 81 ? -3.555 -3.372 -8.897 1.00 78.00 81 PHE A N 1
ATOM 619 C CA . PHE A 1 81 ? -2.139 -3.036 -9.029 1.00 78.00 81 PHE A CA 1
ATOM 620 C C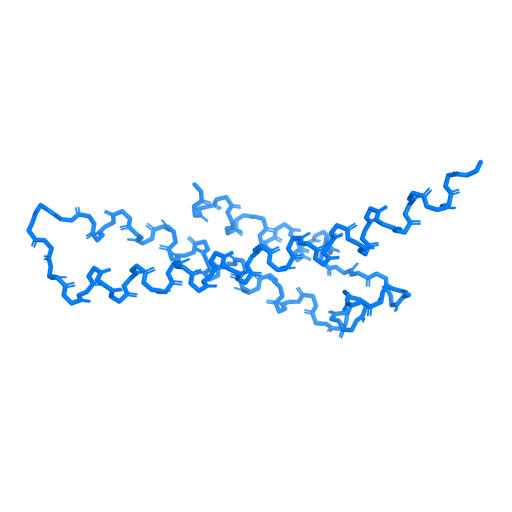 . PHE A 1 81 ? -1.255 -4.279 -9.211 1.00 78.00 81 PHE A C 1
ATOM 622 O O . PHE A 1 81 ? -0.392 -4.301 -10.081 1.00 78.00 81 PHE A O 1
ATOM 629 N N . GLY A 1 82 ? -1.497 -5.349 -8.450 1.00 76.56 82 GLY A N 1
ATOM 630 C CA . GLY A 1 82 ? -0.777 -6.615 -8.592 1.00 76.56 82 GLY A CA 1
ATOM 631 C C . GLY A 1 82 ? -1.009 -7.290 -9.946 1.00 76.56 82 GLY A C 1
ATOM 632 O O . GLY A 1 82 ? -0.066 -7.807 -10.540 1.00 76.56 82 GLY A O 1
ATOM 633 N N . VAL A 1 83 ? -2.240 -7.247 -10.464 1.00 81.25 83 VAL A N 1
ATOM 634 C CA . VAL A 1 83 ? -2.569 -7.746 -11.808 1.00 81.25 83 VAL A CA 1
ATOM 635 C C . VAL A 1 83 ? -1.840 -6.932 -12.876 1.00 81.25 83 VAL A C 1
ATOM 637 O O . VAL A 1 83 ? -1.235 -7.516 -13.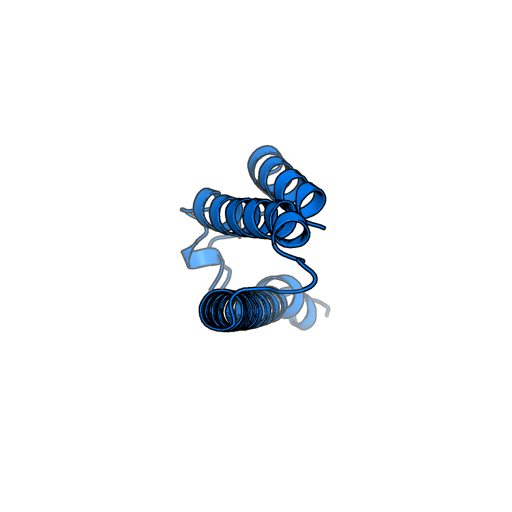771 1.00 81.25 83 VAL A O 1
ATOM 640 N N . LEU A 1 84 ? -1.850 -5.601 -12.767 1.00 72.00 84 LEU A N 1
ATOM 641 C CA . LEU A 1 84 ? -1.129 -4.726 -13.693 1.00 72.00 84 LEU A CA 1
ATOM 642 C C . LEU A 1 84 ? 0.377 -5.016 -13.666 1.00 72.00 84 LEU A C 1
ATOM 644 O O . LEU A 1 84 ? 0.946 -5.273 -14.721 1.00 72.00 84 LEU A O 1
ATOM 648 N N . ASN A 1 85 ? 0.979 -5.105 -12.476 1.00 73.19 85 ASN A N 1
ATOM 649 C CA . ASN A 1 85 ? 2.390 -5.464 -12.313 1.00 73.19 85 ASN A CA 1
ATOM 650 C C . ASN A 1 85 ? 2.732 -6.846 -12.869 1.00 73.19 85 ASN A C 1
ATOM 652 O O . ASN A 1 85 ? 3.809 -7.035 -13.422 1.00 73.19 85 ASN A O 1
ATOM 656 N N . TYR A 1 86 ? 1.838 -7.830 -12.754 1.00 73.19 86 TYR A N 1
ATOM 657 C CA . TYR A 1 86 ? 2.061 -9.133 -13.375 1.00 73.19 86 TYR A CA 1
ATOM 658 C C . TYR A 1 86 ? 2.181 -9.005 -14.898 1.00 73.19 86 TYR A C 1
ATOM 660 O O . TYR A 1 86 ? 3.104 -9.566 -15.485 1.00 73.19 86 TYR A O 1
ATOM 668 N N . PHE A 1 87 ? 1.287 -8.247 -15.537 1.00 69.00 87 PHE A N 1
ATOM 669 C CA . PHE A 1 87 ? 1.301 -8.073 -16.989 1.00 69.00 87 PHE A CA 1
ATOM 670 C C . PHE A 1 87 ? 2.429 -7.164 -17.492 1.00 69.00 87 PHE A C 1
ATOM 672 O O . PHE A 1 87 ? 2.879 -7.363 -18.618 1.00 69.00 87 PHE A O 1
ATOM 679 N N . THR A 1 88 ? 2.913 -6.219 -16.684 1.00 67.12 88 THR A N 1
ATOM 680 C CA . THR A 1 88 ? 4.035 -5.345 -17.057 1.00 67.12 88 THR A CA 1
ATOM 681 C C . THR A 1 88 ? 5.386 -5.991 -16.758 1.00 67.12 88 THR A C 1
ATOM 683 O O . THR A 1 88 ? 6.150 -6.214 -17.688 1.00 67.12 88 THR A O 1
ATOM 686 N N . HIS A 1 89 ? 5.656 -6.426 -15.525 1.00 64.19 89 HIS A N 1
ATOM 687 C CA . HIS A 1 89 ? 6.964 -6.986 -15.161 1.00 64.19 89 HIS A CA 1
ATOM 688 C C . HIS A 1 89 ? 7.185 -8.424 -15.650 1.00 64.19 89 HIS A C 1
ATOM 690 O O . HIS A 1 89 ? 8.240 -8.737 -16.191 1.00 64.19 89 HIS A O 1
ATOM 696 N N . ILE A 1 90 ? 6.224 -9.332 -15.440 1.00 60.34 90 ILE A N 1
ATOM 697 C CA . ILE A 1 90 ? 6.377 -10.756 -15.808 1.00 60.34 90 ILE A CA 1
ATOM 698 C C . ILE A 1 90 ? 5.848 -11.002 -17.226 1.00 60.34 90 ILE A C 1
ATOM 700 O O . ILE A 1 90 ? 6.437 -11.765 -17.993 1.00 60.34 90 ILE A O 1
ATOM 704 N N . GLY A 1 91 ? 4.768 -10.319 -17.604 1.00 57.97 91 GLY A N 1
ATOM 705 C CA . GLY A 1 91 ? 4.133 -10.428 -18.915 1.00 57.97 91 GLY A CA 1
ATOM 706 C C . GLY A 1 91 ? 4.998 -9.950 -20.083 1.00 57.97 91 GLY A C 1
ATOM 707 O O . GLY A 1 91 ? 4.781 -10.424 -21.194 1.00 57.97 91 GLY A O 1
ATOM 708 N N . LEU A 1 92 ? 6.010 -9.101 -19.855 1.00 56.09 92 LEU A N 1
ATOM 709 C CA . LEU A 1 92 ? 7.032 -8.749 -20.858 1.00 56.09 92 LEU A CA 1
ATOM 710 C C . LEU A 1 92 ? 8.165 -9.786 -20.971 1.00 56.09 92 LEU A C 1
ATOM 712 O O . LEU A 1 92 ? 8.780 -9.919 -22.033 1.00 56.09 92 LEU A O 1
ATOM 716 N N . ILE A 1 93 ? 8.425 -10.555 -19.910 1.00 57.44 93 ILE A N 1
ATOM 717 C CA . ILE A 1 93 ? 9.485 -11.576 -19.884 1.00 57.44 93 ILE A CA 1
ATOM 718 C C . ILE A 1 93 ? 9.030 -12.850 -20.614 1.00 57.44 93 ILE A C 1
ATOM 720 O O . ILE A 1 93 ? 9.792 -13.458 -21.357 1.00 57.44 93 ILE A O 1
ATOM 724 N N . VAL A 1 94 ? 7.769 -13.261 -20.461 1.00 55.12 94 VAL A N 1
ATOM 725 C CA . VAL A 1 94 ? 7.274 -14.519 -21.057 1.00 55.12 94 VAL A CA 1
ATOM 726 C C . VAL A 1 94 ? 7.330 -14.543 -22.603 1.00 55.12 94 VAL A C 1
ATOM 728 O O . VAL A 1 94 ? 7.713 -15.575 -23.147 1.00 55.12 94 VAL A O 1
ATOM 731 N N . PRO A 1 95 ? 7.030 -13.455 -23.344 1.00 54.19 95 PRO A N 1
ATOM 732 C CA . PRO A 1 95 ? 7.180 -13.415 -24.802 1.00 54.19 95 PRO A CA 1
ATOM 733 C C . PRO A 1 95 ? 8.633 -13.304 -25.285 1.00 54.19 95 PRO A C 1
ATOM 735 O O . PRO A 1 95 ? 8.900 -13.574 -26.457 1.00 54.19 95 PRO A O 1
ATOM 738 N N . THR A 1 96 ? 9.558 -12.862 -24.424 1.00 51.38 96 THR A N 1
ATOM 739 C CA . THR A 1 96 ? 10.978 -12.665 -24.763 1.00 51.38 96 THR A CA 1
ATOM 740 C C . THR A 1 96 ? 11.840 -13.895 -24.479 1.00 51.38 96 THR A C 1
ATOM 742 O O . THR A 1 96 ? 12.944 -13.987 -25.014 1.00 51.38 96 THR A O 1
ATOM 745 N N . ILE A 1 97 ? 11.326 -14.881 -23.732 1.00 50.62 97 ILE A N 1
ATOM 746 C CA . ILE A 1 97 ? 11.915 -16.223 -23.647 1.00 50.62 97 ILE A CA 1
ATOM 747 C C . ILE A 1 97 ? 11.581 -16.974 -24.948 1.00 50.62 97 ILE A C 1
ATOM 749 O O . ILE A 1 97 ? 10.562 -17.657 -25.057 1.00 50.62 97 ILE A O 1
ATOM 753 N N . LYS A 1 98 ? 12.440 -16.811 -25.955 1.00 45.00 98 LYS A N 1
ATOM 754 C CA . LYS A 1 98 ? 12.583 -17.733 -27.089 1.00 45.00 98 LYS A CA 1
ATOM 755 C C . LYS A 1 98 ? 13.891 -18.494 -26.968 1.00 45.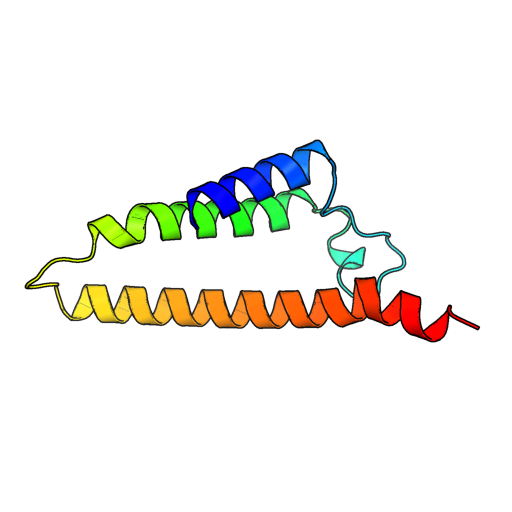00 98 LYS A C 1
ATOM 757 O O . LYS A 1 98 ? 14.898 -17.851 -26.604 1.00 45.00 98 LYS A O 1
#

Radius of gyration: 16.67 Å; chains: 1; bounding box: 37×28×50 Å